Protein AF-A0A2H0JUD0-F1 (afdb_monomer_lite)

Foldseek 3Di:
DVVLLVVLLVLLVVLLVLLVVCLVLLVVDDLVQQQDADVPGPGGVLRLLLVLLCCLQVPVQQVLCVQLVHPDQPDDDDDDDPPDGSSNSSVSSSVSSCSSSVVSVPRPPDGPVSSVSSVVVSVVSVVSSVVSVVVSVVVVD

Radius of gyration: 15.78 Å; chains: 1; bounding box: 33×28×45 Å

Secondary structure (DSSP, 8-state):
-HHHHHHHHHHHHHHHHHHHHHHHHHHTS-HHHHTSPPTT-SS-HHHHHHHHHHHIIIIIHHHHHHHTT-S----------TT--HHHHHHHHHHHHHHHHHHHTT-SS--HHHHHHHHHHHHHHHHHHHHHHHHHHHHH-

pLDDT: mean 90.59, std 8.63, range [55.38, 98.19]

Sequence (141 aa):
MERGRDVILDQLAYLIDELEMQRPLLAALPDERLTLTHVGSTESIRDRYLAMLETEVTGHLPEAARLAGLDDVPGFTVTIEPDATTAWVVGELIRARELLTGHMRHVDPWPDALQDYLYGVTLQDANTLQSVAEQFYEMRS

Structure (mmCIF, N/CA/C/O backbone):
data_AF-A0A2H0JUD0-F1
#
_entry.id   AF-A0A2H0JUD0-F1
#
loop_
_atom_site.group_PDB
_atom_site.id
_atom_site.type_symbol
_atom_site.label_atom_id
_atom_site.label_alt_id
_atom_site.label_comp_id
_atom_site.label_asym_id
_atom_site.label_entity_id
_atom_site.label_seq_id
_atom_site.pdbx_PDB_ins_code
_atom_site.Cartn_x
_atom_site.Cartn_y
_atom_site.Cartn_z
_atom_site.occupancy
_atom_site.B_iso_or_equiv
_atom_site.auth_seq_id
_atom_site.auth_comp_id
_atom_site.auth_asym_id
_atom_site.auth_atom_id
_atom_site.pdbx_PDB_model_num
ATOM 1 N N . MET A 1 1 ? 17.832 -12.795 -16.966 1.00 60.19 1 MET A N 1
ATOM 2 C CA . MET A 1 1 ? 17.201 -11.716 -16.179 1.00 60.19 1 MET A CA 1
ATOM 3 C C . MET A 1 1 ? 15.720 -11.985 -15.900 1.00 60.19 1 MET A C 1
ATOM 5 O O . MET A 1 1 ? 15.233 -11.478 -14.905 1.00 60.19 1 MET A O 1
ATOM 9 N N . GLU A 1 2 ? 15.043 -12.870 -16.650 1.00 64.31 2 GLU A N 1
ATOM 10 C CA . GLU A 1 2 ? 13.636 -13.273 -16.406 1.00 64.31 2 GLU A CA 1
ATOM 11 C C . GLU A 1 2 ? 13.342 -13.717 -14.958 1.00 64.31 2 GLU A C 1
ATOM 13 O O . GLU A 1 2 ? 12.371 -13.267 -14.366 1.00 64.31 2 GLU A O 1
ATOM 18 N N . ARG A 1 3 ? 14.244 -14.478 -14.318 1.00 78.31 3 ARG A N 1
ATOM 19 C CA . ARG A 1 3 ? 14.060 -14.931 -12.924 1.00 78.31 3 ARG A CA 1
ATOM 20 C C . ARG A 1 3 ? 13.923 -13.813 -11.880 1.00 78.31 3 ARG A C 1
ATOM 22 O O . ARG A 1 3 ? 13.267 -14.037 -10.875 1.00 78.31 3 ARG A O 1
ATOM 29 N N . GLY A 1 4 ? 14.591 -12.670 -12.062 1.00 88.19 4 GLY A N 1
ATOM 30 C CA . GLY A 1 4 ? 14.557 -11.572 -11.083 1.00 88.19 4 GLY A CA 1
ATOM 31 C C . GLY A 1 4 ? 13.226 -10.826 -11.123 1.00 88.19 4 GLY A C 1
ATOM 32 O O . GLY A 1 4 ? 12.596 -10.608 -10.093 1.00 88.19 4 GLY A O 1
ATOM 33 N N . ARG A 1 5 ? 12.766 -10.536 -12.343 1.00 93.75 5 ARG A N 1
ATOM 34 C CA . ARG A 1 5 ? 11.437 -9.995 -12.632 1.00 93.75 5 ARG A CA 1
ATOM 35 C C . ARG A 1 5 ? 10.325 -10.839 -12.014 1.00 93.75 5 ARG A C 1
ATOM 37 O O . ARG A 1 5 ? 9.484 -10.289 -11.311 1.00 93.75 5 ARG A O 1
ATOM 44 N N . ASP A 1 6 ? 10.321 -12.146 -12.277 1.00 94.00 6 ASP A N 1
ATOM 45 C CA . ASP A 1 6 ? 9.228 -13.021 -11.837 1.00 94.00 6 ASP A CA 1
ATOM 46 C C . ASP A 1 6 ? 9.127 -13.055 -10.308 1.00 94.00 6 ASP A C 1
ATOM 48 O O . ASP A 1 6 ? 8.039 -12.914 -9.762 1.00 94.00 6 ASP A O 1
ATOM 52 N N . VAL A 1 7 ? 10.268 -13.116 -9.611 1.00 95.44 7 VAL A N 1
ATOM 53 C CA . VAL A 1 7 ? 10.311 -13.075 -8.140 1.00 95.44 7 VAL A CA 1
ATOM 54 C C . VAL A 1 7 ? 9.715 -11.779 -7.591 1.00 95.44 7 VAL A C 1
ATOM 56 O O . VAL A 1 7 ? 8.941 -11.826 -6.641 1.00 95.44 7 VAL A O 1
ATOM 59 N N . ILE A 1 8 ? 10.042 -10.626 -8.178 1.00 96.44 8 ILE A N 1
ATOM 60 C CA . ILE A 1 8 ? 9.494 -9.339 -7.727 1.00 96.44 8 ILE A CA 1
ATOM 61 C C . ILE A 1 8 ? 7.994 -9.253 -8.006 1.00 96.44 8 ILE A C 1
ATOM 63 O O . ILE A 1 8 ? 7.239 -8.778 -7.164 1.00 96.44 8 ILE A O 1
ATOM 67 N N . LEU A 1 9 ? 7.541 -9.722 -9.169 1.00 96.44 9 LEU A N 1
ATOM 68 C CA . LEU A 1 9 ? 6.117 -9.750 -9.501 1.00 96.44 9 LEU A CA 1
ATOM 69 C C . LEU A 1 9 ? 5.324 -10.669 -8.565 1.00 96.44 9 LEU A C 1
ATOM 71 O O . LEU A 1 9 ? 4.210 -10.316 -8.177 1.00 96.44 9 LEU A O 1
ATOM 75 N N . ASP A 1 10 ? 5.899 -11.805 -8.177 1.00 97.12 10 ASP A N 1
ATOM 76 C CA . ASP A 1 10 ? 5.316 -12.708 -7.185 1.00 97.12 10 ASP A CA 1
ATOM 77 C C . ASP A 1 10 ? 5.287 -12.061 -5.792 1.00 97.12 10 ASP A C 1
ATOM 79 O O . ASP A 1 10 ? 4.284 -12.163 -5.089 1.00 97.12 10 ASP A O 1
ATOM 83 N N . GLN A 1 11 ? 6.340 -11.334 -5.403 1.00 97.19 11 GLN A N 1
ATOM 84 C CA . GLN A 1 11 ? 6.371 -10.578 -4.145 1.00 97.19 11 GLN A CA 1
ATOM 85 C C . GLN A 1 11 ? 5.329 -9.455 -4.114 1.00 97.19 11 GLN A C 1
ATOM 87 O O . GLN A 1 11 ? 4.644 -9.289 -3.109 1.00 97.19 11 GLN A O 1
ATOM 92 N N . LEU A 1 12 ? 5.162 -8.707 -5.207 1.00 97.00 12 LEU A N 1
ATOM 93 C CA . LEU A 1 12 ? 4.124 -7.679 -5.313 1.00 97.00 12 LEU A CA 1
ATOM 94 C C . LEU A 1 12 ? 2.716 -8.285 -5.226 1.00 97.00 12 LEU A C 1
ATOM 96 O O . LEU A 1 12 ? 1.862 -7.740 -4.531 1.00 97.00 12 LEU A O 1
ATOM 100 N N . ALA A 1 13 ? 2.486 -9.430 -5.877 1.00 97.38 13 ALA A N 1
ATOM 101 C CA . ALA A 1 13 ? 1.221 -10.155 -5.771 1.00 97.38 13 ALA A CA 1
ATOM 102 C C . ALA A 1 13 ? 0.960 -10.650 -4.337 1.00 97.38 13 ALA A C 1
ATOM 104 O O . ALA A 1 13 ? -0.146 -10.497 -3.829 1.00 97.38 13 ALA A O 1
ATOM 105 N N . TYR A 1 14 ? 1.989 -11.154 -3.655 1.00 97.12 14 TYR A N 1
ATOM 106 C CA . TYR A 1 14 ? 1.891 -11.583 -2.260 1.00 97.12 14 TYR A CA 1
ATOM 107 C C . TYR A 1 14 ? 1.477 -10.444 -1.311 1.00 97.12 14 TYR A C 1
ATOM 109 O O . TYR A 1 14 ? 0.671 -10.661 -0.412 1.00 97.12 14 TYR A O 1
ATOM 117 N N . LEU A 1 15 ? 1.953 -9.211 -1.524 1.00 97.69 15 LEU A N 1
ATOM 118 C CA . LEU A 1 15 ? 1.524 -8.061 -0.711 1.00 97.69 15 LEU A CA 1
ATOM 119 C C . LEU A 1 15 ? 0.028 -7.749 -0.868 1.00 97.69 15 LEU A C 1
ATOM 121 O O . LEU A 1 15 ? -0.612 -7.311 0.089 1.00 97.69 15 LEU A O 1
ATOM 125 N N . ILE A 1 16 ? -0.533 -7.976 -2.060 1.00 98.19 16 ILE A N 1
ATOM 126 C CA . ILE A 1 16 ? -1.976 -7.843 -2.299 1.00 98.19 16 ILE A CA 1
ATOM 127 C C . ILE A 1 16 ? -2.729 -8.919 -1.511 1.00 98.19 16 ILE A C 1
ATOM 129 O O . ILE A 1 16 ? -3.699 -8.600 -0.823 1.00 98.19 16 ILE A O 1
ATOM 133 N N . ASP A 1 17 ? -2.250 -10.164 -1.549 1.00 98.12 17 ASP A N 1
ATOM 134 C CA . ASP A 1 17 ? -2.845 -11.266 -0.788 1.00 98.12 17 ASP A CA 1
ATOM 135 C C . ASP A 1 17 ? -2.822 -10.990 0.725 1.00 98.12 17 ASP A C 1
ATOM 137 O O . ASP A 1 17 ? -3.826 -11.204 1.403 1.00 98.12 17 ASP A O 1
ATOM 141 N N . GLU A 1 18 ? -1.723 -10.457 1.263 1.00 97.94 18 GLU A N 1
ATOM 142 C CA . GLU A 1 18 ? -1.619 -10.072 2.678 1.00 97.94 18 GLU A CA 1
ATOM 143 C C . GLU A 1 18 ? -2.648 -8.998 3.067 1.00 97.94 18 GLU A C 1
ATOM 145 O O . GLU A 1 18 ? -3.305 -9.106 4.107 1.00 97.94 18 GLU A O 1
ATOM 150 N N . LEU A 1 19 ? -2.854 -7.985 2.220 1.00 97.75 19 LEU A N 1
ATOM 151 C CA . LEU A 1 19 ? -3.890 -6.968 2.433 1.00 97.75 19 LEU A CA 1
ATOM 152 C C . LEU A 1 19 ? -5.302 -7.577 2.408 1.00 97.75 19 LEU A C 1
ATOM 154 O O . LEU A 1 19 ? -6.139 -7.249 3.254 1.00 97.75 19 LEU A O 1
ATOM 158 N N . GLU A 1 20 ? -5.571 -8.491 1.475 1.00 97.81 20 GLU A N 1
ATOM 159 C CA . GLU A 1 20 ? -6.842 -9.222 1.399 1.00 97.81 20 GLU A CA 1
ATOM 160 C C . GLU A 1 20 ? -7.068 -10.097 2.647 1.00 97.81 20 GLU A C 1
ATOM 162 O O . GLU A 1 20 ? -8.168 -10.109 3.207 1.00 97.81 20 GLU A O 1
ATOM 167 N N . MET A 1 21 ? -6.026 -10.762 3.161 1.00 95.62 21 MET A N 1
ATOM 168 C CA . MET A 1 21 ? -6.096 -11.564 4.392 1.00 95.62 21 MET A CA 1
ATOM 169 C C . MET A 1 21 ? -6.383 -10.733 5.648 1.00 95.62 21 MET A C 1
ATOM 171 O O . MET A 1 21 ? -6.912 -11.263 6.629 1.00 95.62 21 MET A O 1
ATOM 175 N N . GLN A 1 22 ? -6.087 -9.433 5.630 1.00 94.44 22 GLN A N 1
ATOM 176 C CA . GLN A 1 22 ? -6.373 -8.522 6.741 1.00 94.44 22 GLN A CA 1
ATOM 177 C C . GLN A 1 22 ? -7.825 -8.005 6.725 1.00 94.44 22 GLN A C 1
ATOM 179 O O . GLN A 1 22 ? -8.344 -7.612 7.773 1.00 94.44 22 GLN A O 1
ATOM 184 N N . ARG A 1 23 ? -8.550 -8.080 5.596 1.00 94.38 23 ARG A N 1
ATOM 185 C CA . ARG A 1 23 ? -9.952 -7.612 5.501 1.00 94.38 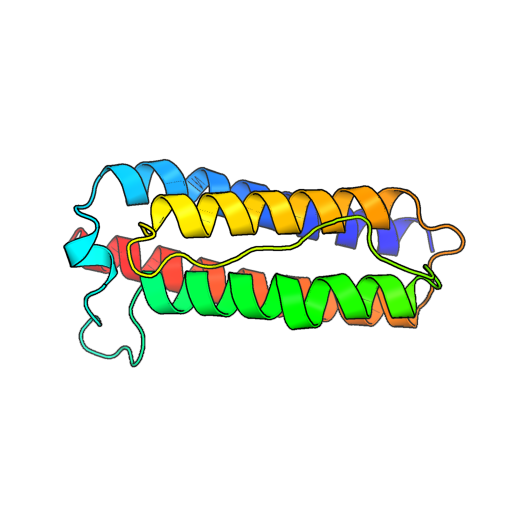23 ARG A CA 1
ATOM 186 C C . ARG A 1 23 ? -10.914 -8.248 6.512 1.00 94.38 23 ARG A C 1
ATOM 188 O O . ARG A 1 23 ? -11.705 -7.509 7.102 1.00 94.38 23 ARG A O 1
ATOM 195 N N . PRO A 1 24 ? -10.871 -9.566 6.787 1.00 93.38 24 PRO A N 1
ATOM 196 C CA . PRO A 1 24 ? -11.690 -10.156 7.844 1.00 93.38 24 PRO A CA 1
ATOM 197 C C . PRO A 1 24 ? -11.394 -9.585 9.238 1.00 93.38 24 PRO A C 1
ATOM 199 O O . PRO A 1 24 ? -12.303 -9.501 10.062 1.00 93.38 24 PRO A O 1
ATOM 202 N N . LEU A 1 25 ? -10.146 -9.183 9.511 1.00 91.31 25 LEU A N 1
ATOM 203 C CA . LEU A 1 25 ? -9.759 -8.565 10.784 1.00 91.31 25 LEU A CA 1
ATOM 204 C C . LEU A 1 25 ? -10.321 -7.145 10.896 1.00 91.31 25 LEU A C 1
ATOM 206 O O . LEU A 1 25 ? -10.861 -6.791 11.942 1.00 91.31 25 LEU A O 1
ATOM 210 N N . LEU A 1 26 ? -10.271 -6.378 9.802 1.00 93.06 26 LEU A N 1
ATOM 211 C CA . LEU A 1 26 ? -10.890 -5.052 9.706 1.00 93.06 26 LEU A CA 1
ATOM 212 C C . LEU A 1 26 ? -12.400 -5.122 9.954 1.00 93.06 26 LEU A C 1
ATOM 214 O O . LEU A 1 26 ? -12.931 -4.342 10.732 1.00 93.06 26 LEU A O 1
ATOM 218 N N . ALA A 1 27 ? -13.087 -6.095 9.351 1.00 92.31 27 ALA A N 1
ATOM 219 C CA . ALA A 1 27 ? -14.530 -6.269 9.520 1.00 92.31 27 ALA A CA 1
ATOM 220 C C . ALA A 1 27 ? -14.938 -6.708 10.941 1.00 92.31 27 ALA A C 1
ATOM 222 O O . ALA A 1 27 ? -16.090 -6.530 11.337 1.00 92.31 27 ALA A O 1
ATOM 223 N N . ALA A 1 28 ? -14.019 -7.304 11.704 1.00 91.81 28 ALA A N 1
ATOM 224 C CA . ALA A 1 28 ? -14.278 -7.780 13.061 1.00 91.81 28 ALA A CA 1
ATOM 225 C C . ALA A 1 28 ? -14.149 -6.683 14.134 1.00 91.81 28 ALA A C 1
ATOM 227 O O . ALA A 1 28 ? -14.526 -6.915 15.286 1.00 91.81 28 ALA A O 1
ATOM 228 N N . LEU A 1 29 ? -13.614 -5.510 13.785 1.00 90.44 29 LEU A N 1
ATOM 229 C CA . LEU A 1 29 ? -13.372 -4.403 14.705 1.00 90.44 29 LEU A CA 1
ATOM 230 C C . LEU A 1 29 ? -14.153 -3.154 14.260 1.00 90.44 29 LEU A C 1
ATOM 232 O O . LEU A 1 29 ? -14.214 -2.869 13.068 1.00 90.44 29 LEU A O 1
ATOM 236 N N . PRO A 1 30 ? -14.736 -2.376 15.193 1.00 91.94 30 PRO A N 1
ATOM 237 C CA . PRO A 1 30 ? -15.258 -1.051 14.869 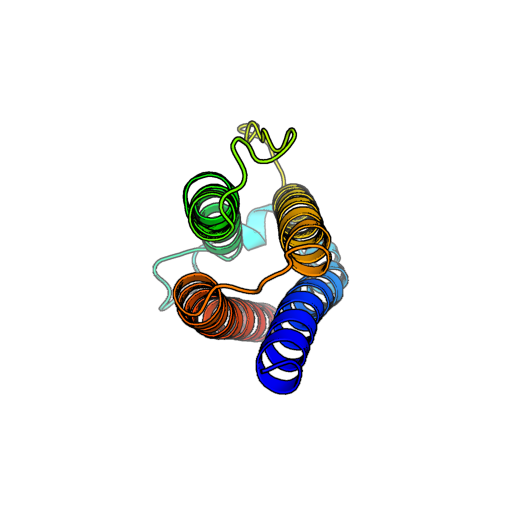1.00 91.94 30 PRO A CA 1
ATOM 238 C C . PRO A 1 30 ? -14.137 -0.152 14.341 1.00 91.94 30 PRO A C 1
ATOM 240 O O . PRO A 1 30 ? -13.028 -0.185 14.884 1.00 91.94 30 PRO A O 1
ATOM 243 N N . ASP A 1 31 ? -14.423 0.670 13.331 1.00 93.69 31 ASP A N 1
ATOM 244 C CA . ASP A 1 31 ? -13.418 1.534 12.700 1.00 93.69 31 ASP A CA 1
ATOM 245 C C . ASP A 1 31 ? -12.778 2.495 13.712 1.00 93.69 31 ASP A C 1
ATOM 247 O O . ASP A 1 31 ? -11.569 2.708 13.691 1.00 93.69 31 ASP A O 1
ATOM 251 N N . GLU A 1 32 ? -13.547 2.957 14.704 1.00 93.06 32 GLU A N 1
ATOM 252 C CA . GLU A 1 32 ? -13.053 3.819 15.780 1.00 93.06 32 GLU A CA 1
ATOM 253 C C . GLU A 1 32 ? -11.953 3.157 16.609 1.00 93.06 32 GLU A C 1
ATOM 255 O O . GLU A 1 32 ? -11.136 3.851 17.204 1.00 93.06 32 GLU A O 1
ATOM 260 N N . ARG A 1 33 ? -11.904 1.819 16.683 1.00 91.06 33 ARG A N 1
ATOM 261 C CA . ARG A 1 33 ? -10.785 1.127 17.338 1.00 91.06 33 ARG A CA 1
ATOM 262 C C . ARG A 1 33 ? -9.528 1.142 16.483 1.00 91.06 33 ARG A C 1
ATOM 264 O O . ARG A 1 33 ? -8.439 1.212 17.041 1.00 91.06 33 ARG A O 1
ATOM 271 N N . LEU A 1 34 ? -9.670 1.096 15.162 1.00 92.38 34 LEU A N 1
ATOM 272 C CA . LEU A 1 34 ? -8.558 1.093 14.209 1.00 92.38 34 LEU A CA 1
ATOM 273 C C . LEU A 1 34 ? -7.870 2.462 14.112 1.00 92.38 34 LEU A C 1
ATOM 275 O O . LEU A 1 34 ? -6.715 2.530 13.693 1.00 92.38 34 LEU A O 1
ATOM 279 N N . THR A 1 35 ? -8.553 3.527 14.546 1.00 91.31 35 THR A N 1
ATOM 280 C CA . THR A 1 35 ? -8.012 4.892 14.643 1.00 91.31 35 THR A CA 1
ATOM 281 C C . THR A 1 35 ? -7.321 5.190 15.973 1.00 91.31 35 THR A C 1
ATOM 283 O O . THR A 1 35 ? -6.758 6.268 16.142 1.00 91.31 35 THR A O 1
ATOM 286 N N . LEU A 1 36 ? -7.384 4.285 16.956 1.00 88.69 36 LEU A N 1
ATOM 287 C CA . LEU A 1 36 ? -6.704 4.478 18.236 1.00 88.69 36 LEU A CA 1
ATOM 288 C C . LEU A 1 36 ? -5.243 4.047 18.127 1.00 88.69 36 LEU A C 1
ATOM 290 O O . LEU A 1 36 ? -4.924 2.953 17.663 1.00 88.69 36 LEU A O 1
ATOM 294 N N . THR A 1 37 ? -4.343 4.892 18.621 1.00 86.44 37 THR A N 1
ATOM 295 C CA . THR A 1 37 ? -2.939 4.525 18.791 1.00 86.44 37 THR A CA 1
ATOM 296 C C . THR A 1 37 ? -2.810 3.519 19.935 1.00 86.44 37 THR A C 1
ATOM 298 O O . THR A 1 37 ? -3.269 3.772 21.052 1.00 86.44 37 THR A O 1
ATOM 301 N N . HIS A 1 38 ? -2.184 2.372 19.669 1.00 76.94 38 HIS A N 1
ATOM 302 C CA . HIS A 1 38 ? -1.914 1.374 20.702 1.00 76.94 38 HIS A CA 1
ATOM 303 C C . HIS A 1 38 ? -0.765 1.829 21.616 1.00 76.94 38 HIS A C 1
ATOM 305 O O . HIS A 1 38 ? 0.125 2.571 21.192 1.00 76.94 38 HIS A O 1
ATOM 311 N N . VAL A 1 39 ? -0.760 1.384 22.877 1.00 75.19 39 VAL A N 1
ATOM 312 C CA . VAL A 1 39 ? 0.314 1.712 23.828 1.00 75.19 39 VAL A CA 1
ATOM 313 C C . VAL A 1 39 ? 1.647 1.204 23.274 1.00 75.19 39 VAL A C 1
ATOM 315 O O . VAL A 1 39 ? 1.795 0.016 23.016 1.00 75.19 39 VAL A O 1
ATOM 318 N N . GLY A 1 40 ? 2.613 2.109 23.098 1.00 73.19 40 GLY A N 1
ATOM 319 C CA . GLY A 1 40 ? 3.928 1.791 22.528 1.00 73.19 40 GLY A CA 1
ATOM 320 C C . GLY A 1 40 ? 4.050 2.002 21.014 1.00 73.19 40 GLY A C 1
ATOM 321 O O . GLY A 1 40 ? 5.161 1.913 20.502 1.00 73.19 40 GLY A O 1
ATOM 322 N N . SER A 1 41 ? 2.962 2.344 20.315 1.00 79.25 41 SER A N 1
ATOM 323 C CA . SER A 1 41 ? 2.998 2.801 18.920 1.00 79.25 41 SER A CA 1
ATOM 324 C C . SER A 1 41 ? 2.891 4.326 18.841 1.00 79.25 41 SER A C 1
ATOM 326 O O . SER A 1 41 ? 2.307 4.967 19.715 1.00 79.25 41 SER A O 1
ATOM 328 N N . THR A 1 42 ? 3.443 4.916 17.783 1.00 85.19 42 THR A N 1
ATOM 329 C CA . THR A 1 42 ? 3.229 6.327 17.421 1.00 85.19 42 THR A CA 1
ATOM 330 C C . THR A 1 42 ? 2.078 6.513 16.435 1.00 85.19 42 THR A C 1
ATOM 332 O O . THR A 1 42 ? 1.615 7.633 16.254 1.00 85.19 42 THR A O 1
ATOM 335 N N . GLU A 1 43 ? 1.609 5.428 15.817 1.00 89.56 43 GLU A N 1
ATOM 336 C CA . GLU A 1 43 ? 0.622 5.436 14.733 1.00 89.56 43 GLU A CA 1
ATOM 337 C C . GLU A 1 43 ? -0.492 4.421 15.010 1.00 89.56 43 GLU A C 1
ATOM 339 O O . GLU A 1 43 ? -0.261 3.357 15.604 1.00 89.56 43 GLU A O 1
ATOM 344 N N . SER A 1 44 ? -1.714 4.751 14.598 1.00 93.62 44 SER A N 1
ATOM 345 C CA . SER A 1 44 ? -2.821 3.794 14.569 1.00 93.62 44 SER A CA 1
ATOM 346 C C . SER A 1 44 ? -2.720 2.860 13.354 1.00 93.62 44 SER A C 1
ATOM 348 O O . SER A 1 44 ? -1.950 3.106 12.423 1.00 93.62 44 SER A O 1
ATOM 350 N N . ILE A 1 45 ? -3.521 1.789 13.336 1.00 94.75 45 ILE A N 1
ATOM 351 C CA . ILE A 1 45 ? -3.622 0.903 12.163 1.00 94.75 45 ILE A CA 1
ATOM 352 C C . ILE A 1 45 ? -4.097 1.700 10.940 1.00 94.75 45 ILE A C 1
ATOM 354 O O . ILE A 1 45 ? -3.554 1.540 9.846 1.00 94.75 45 ILE A O 1
ATOM 358 N N . ARG A 1 46 ? -5.075 2.596 11.128 1.00 94.69 46 ARG A N 1
ATOM 359 C CA . ARG A 1 46 ? -5.572 3.462 10.054 1.00 94.69 46 ARG A CA 1
ATOM 360 C C . ARG A 1 46 ? -4.477 4.368 9.496 1.00 94.69 46 ARG A C 1
ATOM 362 O O . ARG A 1 46 ? -4.349 4.453 8.278 1.00 94.69 46 ARG A O 1
ATOM 369 N N . ASP A 1 47 ? -3.687 5.008 10.360 1.00 94.81 47 ASP A N 1
ATOM 370 C CA . ASP A 1 47 ? -2.616 5.919 9.925 1.00 94.81 47 ASP A CA 1
ATOM 371 C C . ASP A 1 47 ? -1.586 5.194 9.058 1.00 94.81 47 ASP A C 1
ATOM 373 O O . ASP A 1 47 ? -1.151 5.725 8.041 1.00 94.81 47 ASP A O 1
ATOM 377 N N . ARG A 1 48 ? -1.258 3.945 9.404 1.00 95.44 48 ARG A N 1
ATOM 378 C CA . ARG A 1 48 ? -0.320 3.127 8.629 1.00 95.44 48 ARG A CA 1
ATOM 379 C C . ARG A 1 48 ? -0.848 2.796 7.239 1.00 95.44 48 ARG A C 1
ATOM 381 O O . ARG A 1 48 ? -0.127 2.988 6.266 1.00 95.44 48 ARG A O 1
ATOM 388 N N . TYR A 1 49 ? -2.100 2.352 7.111 1.00 97.00 49 TYR A N 1
ATOM 389 C CA . TYR A 1 49 ? -2.671 2.101 5.783 1.00 97.00 49 TYR A CA 1
ATOM 390 C C . TYR A 1 49 ? -2.821 3.377 4.957 1.00 97.00 49 TYR A C 1
ATOM 392 O O . TYR A 1 49 ? -2.590 3.340 3.750 1.00 97.00 49 TYR A O 1
ATOM 400 N N . LEU A 1 50 ? -3.181 4.498 5.589 1.00 95.25 50 LEU A N 1
ATOM 401 C CA . LEU A 1 50 ? -3.228 5.798 4.922 1.00 95.25 50 LEU A CA 1
ATOM 402 C C . LEU A 1 50 ? -1.845 6.193 4.404 1.00 95.25 50 LEU A C 1
ATOM 404 O O . LEU A 1 50 ? -1.716 6.506 3.227 1.00 95.25 50 LEU A O 1
ATOM 408 N N . ALA A 1 51 ? -0.807 6.090 5.236 1.00 94.88 51 ALA A N 1
ATOM 409 C CA . ALA A 1 51 ? 0.565 6.386 4.839 1.00 94.88 51 ALA A CA 1
ATOM 410 C C . ALA A 1 51 ? 1.048 5.467 3.705 1.00 94.88 51 ALA A C 1
ATOM 412 O O . ALA A 1 51 ? 1.696 5.933 2.767 1.00 94.88 51 ALA A O 1
ATOM 413 N N . MET A 1 52 ? 0.698 4.176 3.743 1.00 96.56 52 MET A N 1
ATOM 414 C CA . MET A 1 52 ? 0.990 3.242 2.652 1.00 96.56 52 MET A CA 1
ATOM 415 C C . MET A 1 52 ? 0.272 3.638 1.359 1.00 96.56 52 MET A C 1
ATOM 417 O O . MET A 1 52 ? 0.898 3.642 0.303 1.00 96.56 52 MET A O 1
ATOM 421 N N . LEU A 1 53 ? -1.015 3.991 1.424 1.00 95.75 53 LEU A N 1
ATOM 422 C CA . LEU A 1 53 ? -1.791 4.440 0.265 1.00 95.75 53 LEU A CA 1
ATOM 423 C C . LEU A 1 53 ? -1.227 5.739 -0.321 1.00 95.75 53 LEU A C 1
ATOM 425 O O . LEU A 1 53 ? -1.020 5.824 -1.528 1.00 95.75 53 LEU A O 1
ATOM 429 N N . GLU A 1 54 ? -0.934 6.731 0.517 1.00 93.50 54 GLU A N 1
ATOM 430 C CA . GLU A 1 54 ? -0.321 7.992 0.092 1.00 93.50 54 GLU A CA 1
ATOM 431 C C . GLU A 1 54 ? 1.041 7.758 -0.565 1.00 93.50 54 GLU A C 1
ATOM 433 O O . GLU A 1 54 ? 1.313 8.309 -1.636 1.00 93.50 54 GLU A O 1
ATOM 438 N N . THR A 1 55 ? 1.873 6.900 0.030 1.00 94.44 55 THR A N 1
ATOM 439 C CA . THR A 1 55 ? 3.175 6.514 -0.532 1.00 94.44 55 THR A CA 1
ATOM 440 C C . THR A 1 55 ? 3.009 5.790 -1.866 1.00 94.44 55 THR A C 1
ATOM 442 O O . THR A 1 55 ? 3.757 6.061 -2.804 1.00 94.44 55 THR A O 1
ATOM 445 N N . GLU A 1 56 ? 2.005 4.923 -1.996 1.00 93.50 56 GLU A N 1
ATOM 446 C CA . GLU A 1 56 ? 1.732 4.211 -3.242 1.00 93.50 56 GLU A CA 1
ATOM 447 C C . GLU A 1 56 ? 1.350 5.178 -4.367 1.00 93.50 56 GLU A C 1
ATOM 449 O O . GLU A 1 56 ? 1.925 5.123 -5.452 1.00 93.50 56 GLU A O 1
ATOM 454 N N . VAL A 1 57 ? 0.422 6.102 -4.093 1.00 91.19 57 VAL A N 1
ATOM 455 C CA . VAL A 1 57 ? -0.104 7.057 -5.083 1.00 91.19 57 VAL A CA 1
ATOM 456 C C . VAL A 1 57 ? 0.925 8.114 -5.470 1.00 91.19 57 VAL A C 1
ATOM 458 O O . VAL A 1 57 ? 1.030 8.471 -6.641 1.00 91.19 57 VAL A O 1
ATOM 461 N N . THR A 1 58 ? 1.657 8.655 -4.497 1.00 91.38 58 THR A N 1
ATOM 462 C CA . THR A 1 58 ? 2.542 9.812 -4.718 1.00 91.38 58 THR A CA 1
ATOM 463 C C . THR A 1 58 ? 4.003 9.430 -4.945 1.00 91.38 58 THR A C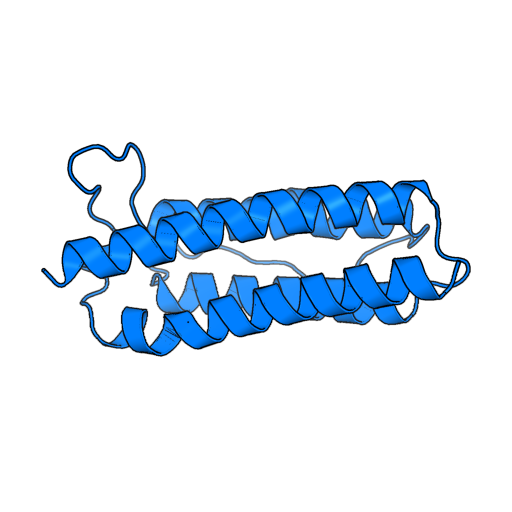 1
ATOM 465 O O . THR A 1 58 ? 4.768 10.244 -5.460 1.00 91.38 58 THR A O 1
ATOM 468 N N . GLY A 1 59 ? 4.385 8.201 -4.589 1.00 92.38 59 GLY A N 1
ATOM 469 C CA . GLY A 1 59 ? 5.749 7.688 -4.667 1.00 92.38 59 GLY A CA 1
ATOM 470 C C . GLY A 1 59 ? 5.867 6.461 -5.566 1.00 92.38 59 GLY A C 1
ATOM 471 O O . GLY A 1 59 ? 6.409 6.567 -6.665 1.00 92.38 59 GLY A O 1
ATOM 472 N N . HIS A 1 60 ? 5.371 5.306 -5.111 1.00 93.94 60 HIS A N 1
ATOM 473 C CA . HIS A 1 60 ? 5.648 4.014 -5.753 1.00 93.94 60 HIS A CA 1
ATOM 474 C C . HIS A 1 60 ? 5.141 3.916 -7.190 1.00 93.94 60 HIS A C 1
ATOM 476 O O . HIS A 1 60 ? 5.922 3.584 -8.084 1.00 93.94 60 HIS A O 1
ATOM 482 N N . LEU A 1 61 ? 3.865 4.229 -7.433 1.00 92.00 61 LEU A N 1
ATOM 483 C CA . LEU A 1 61 ? 3.277 4.167 -8.771 1.00 92.00 61 LEU A CA 1
ATOM 484 C C . LEU A 1 61 ? 3.978 5.126 -9.754 1.00 92.00 61 LEU A C 1
ATOM 486 O O . LEU A 1 61 ? 4.446 4.647 -10.792 1.00 92.00 61 LEU A O 1
ATOM 490 N N . PRO A 1 62 ? 4.113 6.441 -9.463 1.00 91.81 62 PRO A N 1
ATOM 491 C CA . PRO A 1 62 ? 4.789 7.367 -10.371 1.00 91.81 62 PRO A CA 1
ATOM 492 C C . PRO A 1 62 ? 6.248 6.996 -10.641 1.00 91.81 62 PRO A C 1
ATOM 494 O O . PRO A 1 62 ? 6.699 7.047 -11.786 1.00 91.81 62 PRO A O 1
ATOM 497 N N . GLU A 1 63 ? 6.996 6.608 -9.608 1.00 94.25 63 GLU A N 1
ATOM 498 C CA . GLU A 1 63 ? 8.421 6.318 -9.752 1.00 94.25 63 GLU A CA 1
ATOM 499 C C . GLU A 1 63 ? 8.662 5.009 -10.508 1.00 94.25 63 GLU A C 1
ATOM 501 O O . GLU A 1 63 ? 9.514 4.971 -11.398 1.00 94.25 63 GLU A O 1
ATOM 506 N N . ALA A 1 64 ? 7.877 3.960 -10.241 1.00 93.88 64 ALA A N 1
ATOM 507 C CA . ALA A 1 64 ? 7.952 2.716 -11.004 1.00 93.88 64 ALA A CA 1
ATOM 508 C C . ALA A 1 64 ? 7.670 2.956 -12.494 1.00 93.88 64 ALA A C 1
ATOM 510 O O . ALA A 1 64 ? 8.369 2.429 -13.357 1.00 93.88 64 ALA A O 1
ATOM 511 N N . ALA A 1 65 ? 6.696 3.805 -12.813 1.00 91.56 65 ALA A N 1
ATOM 512 C CA . ALA A 1 65 ? 6.378 4.161 -14.191 1.00 91.56 65 ALA A CA 1
ATOM 513 C C . ALA A 1 65 ? 7.487 4.955 -14.872 1.00 91.56 65 ALA A C 1
ATOM 515 O O . ALA A 1 65 ? 7.899 4.619 -15.984 1.00 91.56 65 ALA A O 1
ATOM 516 N N . ARG A 1 66 ? 8.027 5.954 -14.166 1.00 92.38 66 ARG A N 1
ATOM 517 C CA . ARG A 1 66 ? 9.166 6.746 -14.626 1.00 92.38 66 ARG A CA 1
ATOM 518 C C . ARG A 1 66 ? 10.373 5.853 -14.918 1.00 92.38 66 ARG A C 1
ATOM 520 O O . ARG A 1 66 ? 11.026 6.022 -15.946 1.00 92.38 66 ARG A O 1
ATOM 527 N N . LEU A 1 67 ? 10.668 4.898 -14.035 1.00 94.25 67 LEU A N 1
ATOM 528 C CA . LEU A 1 67 ? 11.762 3.936 -14.202 1.00 94.25 67 LEU A CA 1
ATOM 529 C C . LEU A 1 67 ? 11.498 2.932 -15.327 1.00 94.25 67 LEU A C 1
ATOM 531 O O . LEU A 1 67 ? 12.439 2.539 -16.012 1.00 94.25 67 LEU A O 1
ATOM 535 N N . ALA A 1 68 ? 10.239 2.555 -15.551 1.00 91.88 68 ALA A N 1
ATOM 536 C CA . ALA A 1 68 ? 9.810 1.711 -16.663 1.00 91.88 68 ALA A CA 1
ATOM 537 C C . ALA A 1 68 ? 9.791 2.440 -18.023 1.00 91.88 68 ALA A C 1
ATOM 539 O O . ALA A 1 68 ? 9.554 1.801 -19.046 1.00 91.88 68 ALA A O 1
ATOM 540 N N . GLY A 1 69 ? 10.038 3.756 -18.055 1.00 90.50 69 GLY A N 1
ATOM 541 C CA . GLY A 1 69 ? 9.968 4.562 -19.277 1.00 90.50 69 GLY A CA 1
ATOM 542 C C . GLY A 1 69 ? 8.540 4.755 -19.792 1.00 90.50 69 GLY A C 1
ATOM 543 O O . GLY A 1 69 ? 8.341 4.918 -20.994 1.00 90.50 69 GLY A O 1
ATOM 544 N N . LEU A 1 70 ? 7.549 4.695 -18.900 1.00 85.56 70 LEU A N 1
ATOM 545 C CA . LEU A 1 70 ? 6.152 4.969 -19.217 1.00 85.56 70 LEU A CA 1
ATOM 546 C C . LEU A 1 70 ? 5.904 6.475 -19.071 1.00 85.56 70 LEU A C 1
ATOM 548 O O . LEU A 1 70 ? 6.179 7.045 -18.017 1.00 85.56 70 LEU A O 1
ATOM 552 N N . ASP A 1 71 ? 5.391 7.108 -20.129 1.00 71.00 71 ASP A N 1
ATOM 553 C CA . ASP A 1 71 ? 5.139 8.559 -20.162 1.00 71.00 71 ASP A CA 1
ATOM 554 C C . ASP A 1 71 ? 4.069 9.006 -19.148 1.00 71.00 71 ASP A C 1
ATOM 556 O O . ASP A 1 71 ? 4.052 10.169 -18.751 1.00 71.00 71 ASP A O 1
ATOM 560 N N . ASP A 1 72 ? 3.191 8.092 -18.720 1.00 66.00 72 ASP A N 1
ATOM 561 C CA . ASP A 1 72 ? 2.209 8.313 -17.658 1.00 66.00 72 ASP A CA 1
ATOM 562 C C . ASP A 1 72 ? 1.708 6.966 -17.105 1.00 66.00 72 ASP A C 1
ATOM 564 O O . ASP A 1 72 ? 1.562 5.999 -17.862 1.00 66.00 72 ASP A O 1
ATOM 568 N N . VAL A 1 73 ? 1.392 6.891 -15.805 1.00 63.09 73 VAL A N 1
ATOM 569 C CA . VAL A 1 73 ? 0.571 5.782 -15.278 1.00 63.09 73 VAL A CA 1
ATOM 570 C C . VAL A 1 73 ? -0.886 6.128 -15.535 1.00 63.09 73 VAL A C 1
ATOM 572 O O . VAL A 1 73 ? -1.360 7.147 -15.030 1.00 63.09 73 VAL A O 1
ATOM 575 N N . PRO A 1 74 ? -1.651 5.295 -16.252 1.00 55.38 74 PRO A N 1
ATOM 576 C CA . PRO A 1 74 ? -3.079 5.513 -16.392 1.00 55.38 74 PRO A CA 1
ATOM 577 C C . PRO A 1 74 ? -3.792 5.578 -15.028 1.00 55.38 74 PRO A C 1
ATOM 579 O O . PRO A 1 74 ? -3.949 4.577 -14.338 1.00 55.38 74 PRO A O 1
ATOM 582 N N . GLY A 1 75 ? -4.310 6.760 -14.686 1.00 57.91 75 GLY A N 1
ATOM 583 C CA . GLY A 1 75 ? -5.620 6.911 -14.043 1.00 57.91 75 GLY A CA 1
ATOM 584 C C . GLY A 1 75 ? -5.767 6.544 -12.564 1.00 57.91 75 GLY A C 1
ATOM 585 O O . GLY A 1 75 ? -6.907 6.436 -12.105 1.00 57.91 75 GLY A O 1
ATOM 586 N N . PHE A 1 76 ? -4.689 6.387 -11.793 1.00 70.19 76 PHE A N 1
ATOM 587 C CA . PHE A 1 76 ? -4.831 6.240 -10.342 1.00 70.19 76 PHE A CA 1
ATOM 588 C C . PHE A 1 76 ? -4.818 7.591 -9.639 1.00 70.19 76 PHE A C 1
ATOM 590 O O . PHE A 1 76 ? -3.800 8.067 -9.148 1.00 70.19 76 PHE A O 1
ATOM 597 N N . THR A 1 77 ? -5.984 8.224 -9.589 1.00 77.25 77 THR A N 1
ATOM 598 C CA . THR A 1 77 ? -6.233 9.314 -8.649 1.00 77.25 77 THR A CA 1
ATOM 599 C C . THR A 1 77 ? -7.089 8.773 -7.518 1.00 77.25 77 THR A C 1
ATOM 601 O O . THR A 1 77 ? -8.129 8.158 -7.759 1.00 77.25 77 THR A O 1
ATOM 604 N N . VAL A 1 78 ? -6.650 9.010 -6.286 1.00 83.56 78 VAL A N 1
ATOM 605 C CA . VAL A 1 78 ? -7.444 8.772 -5.083 1.00 83.56 78 VAL A CA 1
ATOM 606 C C . VAL A 1 78 ? -7.578 10.095 -4.360 1.00 83.56 78 VAL A C 1
ATOM 608 O O . VAL A 1 78 ? -6.592 10.784 -4.112 1.00 83.56 78 VAL A O 1
ATOM 611 N N . THR A 1 79 ? -8.813 10.472 -4.053 1.00 84.69 79 THR A N 1
ATOM 612 C CA . THR A 1 79 ? -9.102 11.550 -3.108 1.00 84.69 79 THR A CA 1
ATOM 613 C C . THR A 1 79 ? -9.543 10.885 -1.821 1.00 84.69 79 THR A C 1
ATOM 615 O O . THR A 1 79 ? -10.566 10.208 -1.806 1.00 84.69 79 THR A O 1
ATOM 618 N N . ILE A 1 80 ? -8.741 11.027 -0.768 1.00 83.94 80 ILE A N 1
ATOM 619 C CA . ILE A 1 80 ? -9.066 10.464 0.541 1.00 83.94 80 ILE A CA 1
ATOM 620 C C . ILE A 1 80 ? -10.156 11.341 1.151 1.00 83.94 80 ILE A C 1
ATOM 622 O O . ILE A 1 80 ? -9.915 12.496 1.511 1.00 83.94 80 ILE A O 1
ATOM 626 N N . GLU A 1 81 ? -11.371 10.805 1.216 1.00 85.38 81 GLU A N 1
ATOM 627 C CA . GLU A 1 81 ? -12.491 11.483 1.859 1.00 85.38 81 GLU A CA 1
ATOM 628 C C . GLU A 1 81 ? -12.236 11.577 3.377 1.00 85.38 81 GLU A C 1
ATOM 630 O O . GLU A 1 81 ? -11.713 10.627 3.971 1.00 85.38 81 GLU A O 1
ATOM 635 N N . PRO A 1 82 ? -12.571 12.699 4.045 1.00 78.62 82 PRO A N 1
ATOM 636 C CA . PRO A 1 82 ? -12.312 12.859 5.479 1.00 78.62 82 PRO A CA 1
ATOM 637 C C . PRO A 1 82 ? -12.954 11.777 6.361 1.00 78.62 82 PRO A C 1
ATOM 639 O O . PRO A 1 82 ? -12.426 11.461 7.427 1.00 78.62 82 PRO A O 1
ATOM 642 N N . ASP A 1 83 ? -14.080 11.218 5.921 1.00 86.06 83 ASP A N 1
ATOM 643 C CA . ASP A 1 83 ? -14.866 10.170 6.575 1.00 86.06 83 ASP A CA 1
ATOM 644 C C . ASP A 1 83 ? -14.603 8.765 6.008 1.00 86.06 83 ASP A C 1
ATOM 646 O O . ASP A 1 83 ? -15.307 7.811 6.346 1.00 86.06 83 ASP A O 1
ATOM 650 N N . ALA A 1 84 ? -13.555 8.604 5.195 1.00 90.12 84 ALA A N 1
ATOM 651 C CA . ALA A 1 84 ? -13.143 7.303 4.698 1.00 90.12 84 ALA A CA 1
ATOM 652 C C . ALA A 1 84 ? -12.776 6.348 5.848 1.00 90.12 84 ALA A C 1
ATOM 654 O O . ALA A 1 84 ? -11.865 6.609 6.650 1.00 90.12 84 ALA A O 1
ATOM 655 N N . THR A 1 85 ? -13.472 5.210 5.872 1.00 94.94 85 THR A N 1
ATOM 656 C CA . THR A 1 85 ? -13.205 4.091 6.787 1.00 94.94 85 THR A CA 1
ATOM 657 C C . THR A 1 85 ? -11.872 3.416 6.468 1.00 94.94 85 THR A C 1
ATOM 659 O O . THR A 1 85 ? -11.413 3.419 5.324 1.00 94.94 85 THR A O 1
ATOM 662 N N . THR A 1 86 ? -11.270 2.749 7.451 1.00 96.00 86 THR A N 1
ATOM 663 C CA . THR A 1 86 ? -10.026 1.982 7.264 1.00 96.00 86 THR A CA 1
ATOM 664 C C . THR A 1 86 ? -10.183 0.891 6.202 1.00 96.00 86 THR A C 1
ATOM 666 O O . THR A 1 86 ? -9.286 0.671 5.393 1.00 96.00 86 THR A O 1
ATOM 669 N N . ALA A 1 87 ? -11.350 0.240 6.146 1.00 95.75 87 ALA A N 1
ATOM 670 C CA . ALA A 1 87 ? -11.647 -0.765 5.126 1.00 95.75 87 ALA A CA 1
ATOM 671 C C . ALA A 1 87 ? -11.649 -0.179 3.704 1.00 95.75 87 ALA A C 1
ATOM 673 O O . ALA A 1 87 ? -11.159 -0.824 2.777 1.00 95.75 87 ALA A O 1
ATOM 674 N N . TRP A 1 88 ? -12.157 1.046 3.534 1.00 95.62 88 TRP A N 1
ATOM 675 C CA . TRP A 1 88 ? -12.088 1.752 2.255 1.00 95.62 88 TRP A CA 1
ATOM 676 C C . TRP A 1 88 ? -10.639 2.065 1.867 1.00 95.62 88 TRP A C 1
ATOM 678 O O . TRP A 1 88 ? -10.243 1.774 0.742 1.00 95.62 88 TRP A O 1
ATOM 688 N N . VAL A 1 89 ? -9.826 2.561 2.809 1.00 96.44 89 VAL A N 1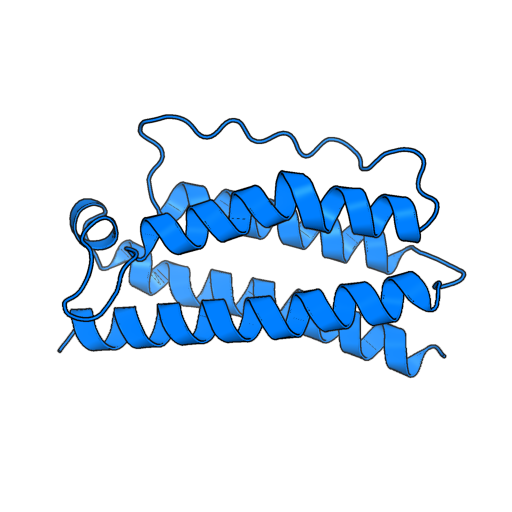
ATOM 689 C CA . VAL A 1 89 ? -8.401 2.866 2.571 1.00 96.44 89 VAL A CA 1
ATOM 690 C C . VAL A 1 89 ? -7.650 1.623 2.093 1.00 96.44 89 VAL A C 1
ATOM 692 O O . VAL A 1 89 ? -6.918 1.679 1.107 1.00 96.44 89 VAL A O 1
ATOM 695 N N . VAL A 1 90 ? -7.873 0.479 2.745 1.00 97.25 90 VAL A N 1
ATOM 696 C CA . VAL A 1 90 ? -7.278 -0.804 2.339 1.00 97.25 90 VAL A CA 1
ATOM 697 C C . VAL A 1 90 ? -7.779 -1.249 0.963 1.00 97.25 90 VAL A C 1
ATOM 699 O O . VAL A 1 90 ? -7.003 -1.781 0.173 1.00 97.25 90 VAL A O 1
ATOM 702 N N . GLY A 1 91 ? -9.051 -1.001 0.638 1.00 96.69 91 GLY A N 1
ATOM 703 C CA . GLY A 1 91 ? -9.601 -1.230 -0.700 1.00 96.69 91 GLY A CA 1
ATOM 704 C C . GLY A 1 91 ? -8.886 -0.424 -1.787 1.00 96.69 91 GLY A C 1
ATOM 705 O O . GLY A 1 91 ? -8.483 -0.992 -2.803 1.00 96.69 91 GLY A O 1
ATOM 706 N N . GLU A 1 92 ? -8.665 0.869 -1.556 1.00 95.81 92 GLU A N 1
ATOM 707 C CA . GLU A 1 92 ? -7.925 1.724 -2.488 1.00 95.81 92 GLU A CA 1
ATOM 708 C C . GLU A 1 92 ? -6.448 1.330 -2.588 1.00 95.81 92 GLU A C 1
ATOM 710 O O . GLU A 1 92 ? -5.899 1.312 -3.688 1.00 95.81 92 GLU A O 1
ATOM 715 N N . LEU A 1 93 ? -5.811 0.941 -1.480 1.00 96.31 93 LEU A N 1
ATOM 716 C CA . LEU A 1 93 ? -4.430 0.456 -1.495 1.00 96.31 93 LEU A CA 1
ATOM 717 C C . LEU A 1 93 ? -4.291 -0.823 -2.330 1.00 96.31 93 LEU A C 1
ATOM 719 O O . LEU A 1 93 ? -3.377 -0.918 -3.145 1.00 96.31 93 LEU A O 1
ATOM 723 N N . ILE A 1 94 ? -5.219 -1.774 -2.194 1.00 96.94 94 ILE A N 1
ATOM 724 C CA . ILE A 1 94 ? -5.256 -2.980 -3.037 1.00 96.94 94 ILE A CA 1
ATOM 725 C C . ILE A 1 94 ? -5.383 -2.594 -4.514 1.00 96.94 94 ILE A C 1
ATOM 727 O O . ILE A 1 94 ? -4.569 -3.028 -5.327 1.00 96.94 94 ILE A O 1
ATOM 731 N N . ARG A 1 95 ? -6.325 -1.705 -4.858 1.00 95.38 95 ARG A N 1
ATOM 732 C CA . ARG A 1 95 ? -6.520 -1.230 -6.238 1.00 95.38 95 ARG A CA 1
ATOM 733 C C . ARG 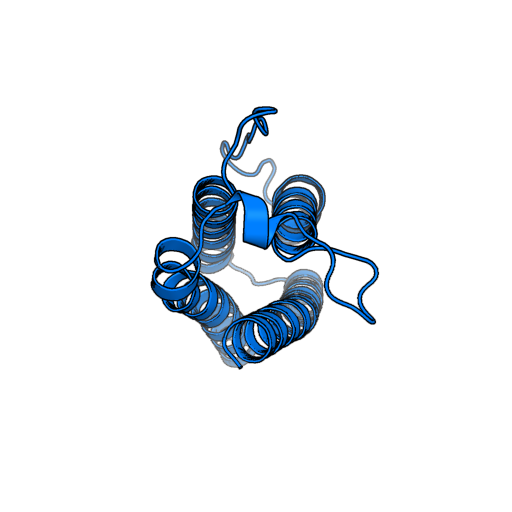A 1 95 ? -5.252 -0.581 -6.809 1.00 95.38 95 ARG A C 1
ATOM 735 O O . ARG A 1 95 ? -4.916 -0.798 -7.973 1.00 95.38 95 ARG A O 1
ATOM 742 N N . ALA A 1 96 ? -4.537 0.199 -5.997 1.00 93.75 96 ALA A N 1
ATOM 743 C CA . ALA A 1 96 ? -3.268 0.822 -6.373 1.00 93.75 96 ALA A CA 1
ATOM 744 C C . ALA A 1 96 ? -2.190 -0.232 -6.686 1.00 93.75 96 ALA A C 1
ATOM 746 O O . ALA A 1 96 ? -1.514 -0.159 -7.712 1.00 93.75 96 ALA A O 1
ATOM 747 N N . ARG A 1 97 ? -2.074 -1.257 -5.833 1.00 94.62 97 ARG A N 1
ATOM 748 C CA . ARG A 1 97 ? -1.089 -2.341 -5.969 1.00 94.62 97 ARG A CA 1
ATOM 749 C C . ARG A 1 97 ? -1.382 -3.272 -7.135 1.00 94.62 97 ARG A C 1
ATOM 751 O O . ARG A 1 97 ? -0.454 -3.714 -7.815 1.00 94.62 97 ARG A O 1
ATOM 758 N N . GLU A 1 98 ? -2.653 -3.558 -7.392 1.00 95.56 98 GLU A N 1
ATOM 759 C CA . GLU A 1 98 ? -3.087 -4.298 -8.577 1.00 95.56 98 GLU A CA 1
ATOM 760 C C . GLU A 1 98 ? -2.688 -3.557 -9.853 1.00 95.56 98 GLU A C 1
ATOM 762 O O . GLU A 1 98 ? -2.174 -4.174 -10.789 1.00 95.56 98 GLU A O 1
ATOM 767 N N . LEU A 1 99 ? -2.854 -2.231 -9.869 1.00 92.88 99 LEU A N 1
ATOM 768 C CA . LEU A 1 99 ? -2.444 -1.396 -10.989 1.00 92.88 99 LEU A CA 1
ATOM 769 C C . LEU A 1 99 ? -0.920 -1.411 -11.177 1.00 92.88 99 LEU A C 1
ATOM 771 O O . LEU A 1 99 ? -0.456 -1.645 -12.295 1.00 92.88 99 LEU A O 1
ATOM 775 N N . LEU A 1 100 ? -0.147 -1.231 -10.097 1.00 92.25 100 LEU A N 1
ATOM 776 C CA . LEU A 1 100 ? 1.317 -1.320 -10.132 1.00 92.25 100 LEU A CA 1
ATOM 777 C C . LEU A 1 100 ? 1.748 -2.671 -10.712 1.00 92.25 100 LEU A C 1
ATOM 779 O O . LEU A 1 100 ? 2.437 -2.735 -11.729 1.00 92.25 100 LEU A O 1
ATOM 783 N N . THR A 1 101 ? 1.293 -3.760 -10.097 1.00 94.50 101 THR A N 1
ATOM 784 C CA . THR A 1 101 ? 1.665 -5.127 -10.479 1.00 94.50 101 THR A CA 1
ATOM 785 C C . THR A 1 101 ? 1.254 -5.429 -11.919 1.00 94.50 101 THR A C 1
ATOM 787 O O . THR A 1 101 ? 2.042 -5.982 -12.686 1.00 94.50 101 THR A O 1
ATOM 790 N N . GLY A 1 102 ? 0.037 -5.042 -12.311 1.00 92.44 102 GLY A N 1
ATOM 791 C CA . GLY A 1 102 ? -0.490 -5.219 -13.660 1.00 92.44 102 GLY A CA 1
ATOM 792 C C . GLY A 1 102 ? 0.341 -4.495 -14.716 1.00 92.44 102 GLY A C 1
ATOM 793 O O . GLY A 1 102 ? 0.703 -5.102 -15.721 1.00 92.44 102 GLY A O 1
ATOM 794 N N . HIS A 1 103 ? 0.716 -3.235 -14.481 1.00 89.94 103 HIS A N 1
ATOM 795 C CA . HIS A 1 103 ? 1.574 -2.502 -15.413 1.00 89.94 103 HIS A CA 1
ATOM 796 C C . HIS A 1 103 ? 2.970 -3.099 -15.504 1.00 89.94 103 HIS A C 1
ATOM 798 O O . HIS A 1 103 ? 3.463 -3.329 -16.610 1.00 89.94 103 HIS A O 1
ATOM 804 N N . MET A 1 104 ? 3.588 -3.398 -14.359 1.00 92.81 104 MET A N 1
ATOM 805 C CA . MET A 1 104 ? 4.945 -3.932 -14.334 1.00 92.81 104 MET A CA 1
ATOM 806 C C . MET A 1 104 ? 5.027 -5.267 -15.082 1.00 92.81 104 MET A C 1
ATOM 808 O O . MET A 1 104 ? 5.966 -5.473 -15.843 1.00 92.81 104 MET A O 1
ATOM 812 N N . ARG A 1 105 ? 3.995 -6.125 -15.015 1.00 93.06 105 ARG A N 1
ATOM 813 C CA . ARG A 1 105 ? 3.920 -7.379 -15.797 1.00 93.06 105 ARG A CA 1
ATOM 814 C C . ARG A 1 105 ? 4.093 -7.202 -17.305 1.00 93.06 105 ARG A C 1
ATOM 816 O O . ARG A 1 105 ? 4.429 -8.188 -17.954 1.00 93.06 105 ARG A O 1
ATOM 823 N N . HIS A 1 106 ? 3.878 -6.016 -17.867 1.00 90.94 106 HIS A N 1
ATOM 824 C CA . HIS A 1 106 ? 3.988 -5.762 -19.306 1.00 90.94 106 HIS A CA 1
ATOM 825 C C . HIS A 1 106 ? 5.251 -4.993 -19.711 1.00 90.94 106 HIS A C 1
ATOM 827 O O . HIS A 1 106 ? 5.466 -4.786 -20.903 1.00 90.94 106 HIS A O 1
ATOM 833 N N . VAL A 1 107 ? 6.099 -4.605 -18.756 1.00 91.50 107 VAL A N 1
ATOM 834 C CA . VAL A 1 107 ? 7.348 -3.893 -19.043 1.00 91.50 107 VAL A CA 1
ATOM 835 C C . VAL A 1 107 ? 8.358 -4.847 -19.688 1.00 91.50 107 VAL A C 1
ATOM 837 O O . VAL A 1 107 ? 8.669 -5.914 -19.148 1.00 91.50 107 VAL A O 1
ATOM 840 N N . ASP A 1 108 ? 8.858 -4.466 -20.862 1.00 90.44 108 ASP A N 1
ATOM 841 C CA . ASP A 1 108 ? 9.901 -5.177 -21.601 1.00 90.44 108 ASP A CA 1
ATOM 842 C C . ASP A 1 108 ? 10.649 -4.200 -22.537 1.00 90.44 108 ASP A C 1
ATOM 844 O O . ASP A 1 108 ? 9.997 -3.544 -23.356 1.00 90.44 108 ASP A O 1
ATOM 848 N N . PRO A 1 109 ? 11.988 -4.062 -22.445 1.00 91.38 109 PRO A N 1
ATOM 849 C CA . PRO A 1 109 ? 12.894 -4.724 -21.499 1.00 91.38 109 PRO A CA 1
ATOM 850 C C . PRO A 1 109 ? 12.698 -4.248 -20.054 1.00 91.38 109 PRO A C 1
ATOM 852 O O . PRO A 1 109 ? 12.327 -3.103 -19.823 1.00 91.38 109 PRO A O 1
ATOM 855 N N . TRP A 1 110 ? 12.984 -5.119 -19.079 1.00 91.44 110 TRP A N 1
ATOM 856 C CA . TRP A 1 110 ? 12.908 -4.780 -17.651 1.00 91.44 110 TRP A CA 1
ATOM 857 C C . TRP A 1 110 ? 14.162 -4.019 -17.192 1.00 91.44 110 TRP A C 1
ATOM 859 O O . TRP A 1 110 ? 15.246 -4.607 -17.209 1.00 91.44 110 TRP A O 1
ATOM 869 N N . PRO A 1 111 ? 14.063 -2.742 -16.778 1.00 94.31 111 PRO A N 1
ATOM 870 C CA . PRO A 1 111 ? 15.235 -1.968 -16.373 1.00 94.31 111 PRO A CA 1
ATOM 871 C C . PRO A 1 111 ? 15.788 -2.413 -15.010 1.00 94.31 111 PRO A C 1
ATOM 873 O O . PRO A 1 111 ? 15.022 -2.611 -14.069 1.00 94.31 111 PRO A O 1
ATOM 876 N N . ASP A 1 112 ? 17.114 -2.483 -14.858 1.00 94.56 112 ASP A N 1
ATOM 877 C CA . ASP A 1 112 ? 17.753 -2.846 -13.576 1.00 94.56 112 ASP A CA 1
ATOM 878 C C . ASP A 1 112 ? 17.354 -1.885 -12.443 1.00 94.56 112 ASP A C 1
ATOM 880 O O . ASP A 1 112 ? 17.020 -2.313 -11.343 1.00 94.56 112 ASP A O 1
ATOM 884 N N . ALA A 1 113 ? 17.289 -0.581 -12.731 1.00 95.19 113 ALA A N 1
ATOM 885 C CA . ALA A 1 113 ? 16.867 0.422 -11.753 1.00 95.19 113 ALA A CA 1
ATOM 886 C C . ALA A 1 113 ? 15.415 0.219 -11.283 1.00 95.19 113 ALA A C 1
ATOM 888 O O . ALA A 1 113 ? 15.110 0.459 -10.118 1.00 95.19 113 ALA A O 1
ATOM 889 N N . LEU A 1 114 ? 14.528 -0.254 -12.169 1.00 95.56 114 LEU A N 1
ATOM 890 C CA . LEU A 1 114 ? 13.160 -0.627 -11.803 1.00 95.56 114 LEU A CA 1
ATOM 891 C C . LEU A 1 114 ? 13.157 -1.864 -10.899 1.00 95.56 114 LEU A C 1
ATOM 893 O O . LEU A 1 114 ? 12.404 -1.919 -9.931 1.00 95.56 114 LEU A O 1
ATOM 897 N N . GLN A 1 115 ? 14.000 -2.850 -11.211 1.00 95.56 115 GLN A N 1
ATOM 898 C CA . GLN A 1 115 ? 14.145 -4.062 -10.410 1.00 95.56 115 GLN A CA 1
ATOM 899 C C . GLN A 1 115 ? 14.580 -3.735 -8.973 1.00 95.56 115 GLN A C 1
ATOM 901 O O . GLN A 1 115 ? 13.911 -4.143 -8.027 1.00 95.56 115 GLN A O 1
ATOM 906 N N . ASP A 1 116 ? 15.658 -2.967 -8.808 1.00 96.19 116 ASP A N 1
ATOM 907 C CA . ASP A 1 116 ? 16.178 -2.592 -7.487 1.00 96.19 116 ASP A CA 1
ATOM 908 C C . ASP A 1 116 ? 15.164 -1.758 -6.694 1.00 96.19 116 ASP A C 1
ATOM 910 O O . ASP A 1 116 ? 14.976 -1.970 -5.493 1.00 96.19 116 ASP A O 1
ATOM 914 N N . TYR A 1 117 ? 14.468 -0.847 -7.379 1.00 97.19 117 TYR A N 1
ATOM 915 C CA . TYR A 1 117 ? 13.419 -0.030 -6.784 1.00 97.19 117 TYR A CA 1
ATOM 916 C C . TYR A 1 117 ? 12.260 -0.876 -6.249 1.00 97.19 117 TYR A C 1
ATOM 918 O O . TYR A 1 117 ? 11.936 -0.798 -5.064 1.00 97.19 117 TYR A O 1
ATOM 926 N N . LEU A 1 118 ? 11.664 -1.723 -7.095 1.00 97.12 118 LEU A N 1
ATOM 927 C CA . LEU A 1 118 ? 10.521 -2.553 -6.710 1.00 97.12 118 LEU A CA 1
ATOM 928 C C . LEU A 1 118 ? 10.890 -3.585 -5.643 1.00 97.12 118 LEU A C 1
ATOM 930 O O . LEU A 1 118 ? 10.074 -3.878 -4.772 1.00 97.12 118 LEU A O 1
ATOM 934 N N . TYR A 1 119 ? 12.122 -4.095 -5.650 1.00 96.12 119 TYR A N 1
ATOM 935 C CA . TYR A 1 119 ? 12.606 -4.930 -4.555 1.00 96.12 119 TYR A CA 1
ATOM 936 C C . TYR A 1 119 ? 12.611 -4.158 -3.224 1.00 96.12 119 TYR A C 1
ATOM 938 O O . TYR A 1 119 ? 12.086 -4.648 -2.224 1.00 96.12 119 TYR A O 1
ATOM 946 N N . GLY A 1 120 ? 13.122 -2.922 -3.214 1.00 97.12 120 GLY A N 1
ATOM 947 C CA . GLY A 1 120 ? 13.072 -2.045 -2.039 1.00 97.12 120 GLY A CA 1
ATOM 948 C C . GLY A 1 120 ? 11.647 -1.793 -1.536 1.00 97.12 120 GLY A C 1
ATOM 949 O O . GLY A 1 120 ? 11.391 -1.947 -0.341 1.00 97.12 120 GLY A O 1
ATOM 950 N N . VAL A 1 121 ? 10.719 -1.498 -2.454 1.00 96.81 121 VAL A N 1
ATOM 951 C CA . VAL A 1 121 ? 9.282 -1.348 -2.166 1.00 96.81 121 VAL A CA 1
ATOM 952 C C . VAL A 1 121 ? 8.741 -2.601 -1.473 1.00 96.81 121 VAL A C 1
ATOM 954 O O . VAL A 1 121 ? 8.207 -2.517 -0.369 1.00 96.81 121 VAL A O 1
ATOM 957 N N . THR A 1 122 ? 8.965 -3.786 -2.055 1.00 96.31 122 THR A N 1
ATOM 958 C CA . THR A 1 122 ? 8.417 -5.031 -1.493 1.00 96.31 122 THR A CA 1
ATOM 959 C C . THR A 1 122 ? 8.906 -5.329 -0.075 1.00 96.31 122 THR A C 1
ATOM 961 O O . THR A 1 122 ? 8.115 -5.750 0.768 1.00 96.31 122 THR A O 1
ATOM 964 N N . LEU A 1 123 ? 10.184 -5.069 0.221 1.00 95.50 123 LEU A N 1
ATOM 965 C CA . LEU A 1 123 ? 10.744 -5.250 1.562 1.00 95.50 123 LEU A CA 1
ATOM 966 C C . LEU A 1 123 ? 10.147 -4.271 2.578 1.00 95.50 123 LEU A C 1
ATOM 968 O O . LEU A 1 123 ? 9.825 -4.666 3.700 1.00 95.50 123 LEU A O 1
ATOM 972 N N . GLN A 1 124 ? 10.019 -2.994 2.211 1.00 95.50 124 GLN A N 1
ATOM 973 C CA . GLN A 1 124 ? 9.456 -1.971 3.091 1.00 95.50 124 GLN A CA 1
ATOM 974 C C . GLN A 1 124 ? 7.992 -2.275 3.437 1.00 95.50 124 GLN A C 1
ATOM 976 O O . GLN A 1 124 ? 7.590 -2.192 4.602 1.00 95.50 124 GLN A O 1
ATOM 981 N N . ASP A 1 125 ? 7.207 -2.665 2.438 1.00 96.38 125 ASP A N 1
ATOM 982 C CA . ASP A 1 125 ? 5.781 -2.910 2.618 1.00 96.38 125 ASP A CA 1
ATOM 983 C C . ASP A 1 125 ? 5.509 -4.203 3.378 1.00 96.38 125 ASP A C 1
ATOM 985 O O . ASP A 1 125 ? 4.649 -4.213 4.256 1.00 96.38 125 ASP A O 1
ATOM 989 N N . ALA A 1 126 ? 6.288 -5.263 3.133 1.00 96.19 126 ALA A N 1
ATOM 990 C CA . ALA A 1 126 ? 6.193 -6.499 3.906 1.00 96.19 126 ALA A CA 1
ATOM 991 C C . ALA A 1 126 ? 6.406 -6.246 5.409 1.00 96.19 126 ALA A C 1
ATOM 993 O O . ALA A 1 126 ? 5.625 -6.719 6.233 1.00 96.19 126 ALA A O 1
ATOM 994 N N . ASN A 1 127 ? 7.410 -5.438 5.772 1.00 95.31 127 ASN A N 1
ATOM 995 C CA . ASN A 1 127 ? 7.661 -5.069 7.169 1.00 95.31 127 ASN A CA 1
ATOM 996 C C . ASN A 1 127 ? 6.500 -4.263 7.772 1.00 95.31 127 ASN A C 1
ATOM 998 O O . ASN A 1 127 ? 6.111 -4.485 8.920 1.00 95.31 127 ASN A O 1
ATOM 1002 N N . THR A 1 128 ? 5.930 -3.336 6.997 1.00 94.88 128 THR A N 1
ATOM 1003 C CA . THR A 1 128 ? 4.789 -2.526 7.447 1.00 94.88 128 THR A CA 1
ATOM 1004 C C . THR A 1 128 ? 3.555 -3.397 7.686 1.00 94.88 128 THR A C 1
ATOM 1006 O O . THR A 1 128 ? 2.942 -3.313 8.752 1.00 94.88 128 THR A O 1
ATOM 1009 N N . LEU A 1 129 ? 3.226 -4.283 6.740 1.00 96.12 129 LEU A N 1
ATOM 1010 C CA . LEU A 1 129 ? 2.089 -5.200 6.847 1.00 96.12 129 LEU A CA 1
ATOM 1011 C C . LEU A 1 129 ? 2.255 -6.197 7.991 1.00 96.12 129 LEU A C 1
ATOM 1013 O O . LEU A 1 129 ? 1.292 -6.437 8.719 1.00 96.12 129 LEU A O 1
ATOM 1017 N N . GLN A 1 130 ? 3.467 -6.716 8.206 1.00 94.50 130 GLN A N 1
ATOM 1018 C CA . GLN A 1 130 ? 3.760 -7.555 9.366 1.00 94.50 130 GLN A CA 1
ATOM 1019 C C . GLN A 1 130 ? 3.469 -6.801 10.669 1.00 94.50 130 GLN A C 1
ATOM 1021 O O . GLN A 1 130 ? 2.774 -7.321 11.540 1.00 94.50 130 GLN A O 1
ATOM 1026 N N . SER A 1 131 ? 3.944 -5.560 10.797 1.00 92.31 131 SER A N 1
ATOM 1027 C CA . SER A 1 131 ? 3.724 -4.776 12.014 1.00 92.31 131 SER A CA 1
ATOM 1028 C C . SER A 1 131 ? 2.243 -4.441 12.242 1.00 92.31 131 SER A C 1
ATOM 1030 O O . SER A 1 131 ? 1.785 -4.394 13.383 1.00 92.31 131 SER A O 1
ATOM 1032 N N . VAL A 1 132 ? 1.462 -4.239 11.176 1.00 94.12 132 VAL A N 1
ATOM 1033 C CA . VAL A 1 132 ? 0.000 -4.088 11.275 1.00 94.12 132 VAL A CA 1
ATOM 1034 C C . VAL A 1 132 ? -0.664 -5.388 11.745 1.00 94.12 132 VAL A C 1
ATOM 1036 O O . VAL A 1 132 ? -1.525 -5.354 12.626 1.00 94.12 132 VAL A O 1
ATOM 1039 N N . ALA A 1 133 ? -0.250 -6.541 11.214 1.00 92.44 133 ALA A N 1
ATOM 1040 C CA . ALA A 1 133 ? -0.759 -7.844 11.640 1.00 92.44 133 ALA A CA 1
ATOM 1041 C C . ALA A 1 133 ? -0.468 -8.129 13.126 1.00 92.44 133 ALA A C 1
ATOM 1043 O O . ALA A 1 133 ? -1.344 -8.613 13.848 1.00 92.44 133 ALA A O 1
ATOM 1044 N N . GLU A 1 134 ? 0.727 -7.777 13.605 1.00 91.06 134 GLU A N 1
ATOM 1045 C CA . GLU A 1 134 ? 1.103 -7.862 15.022 1.00 91.06 134 GLU A CA 1
ATOM 1046 C C . GLU A 1 134 ? 0.194 -6.982 15.894 1.00 91.06 134 GLU A C 1
ATOM 1048 O O . GLU A 1 134 ? -0.346 -7.450 16.898 1.00 91.06 134 GLU A O 1
ATOM 1053 N N . GLN A 1 135 ? -0.081 -5.747 15.466 1.00 90.00 135 GLN A N 1
ATOM 1054 C CA . GLN A 1 135 ? -0.977 -4.8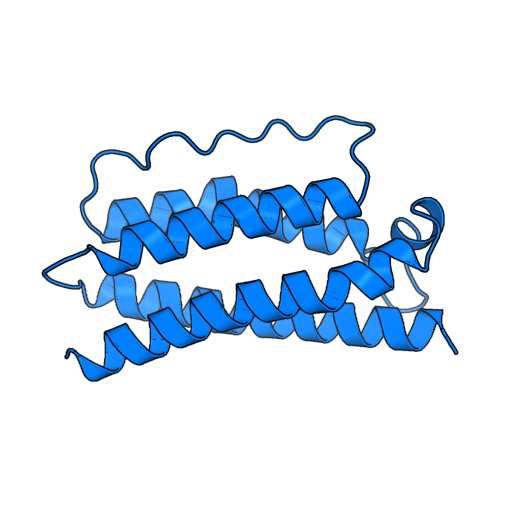42 16.188 1.00 90.00 135 GLN A CA 1
ATOM 1055 C C . GLN A 1 135 ? -2.421 -5.370 16.250 1.00 90.00 135 GLN A C 1
ATOM 1057 O O . GLN A 1 135 ? -3.069 -5.278 17.295 1.00 90.00 135 GLN A O 1
ATOM 1062 N N . PHE A 1 136 ? -2.933 -5.987 15.178 1.00 90.31 136 PHE A N 1
ATOM 1063 C CA . PHE A 1 136 ? -4.234 -6.667 15.227 1.00 90.31 136 PHE A CA 1
ATOM 1064 C C . PHE A 1 136 ? -4.272 -7.788 16.265 1.00 90.31 136 PHE A C 1
ATOM 1066 O O . PHE A 1 136 ? -5.303 -7.987 16.913 1.00 90.31 136 PHE A O 1
ATOM 1073 N N . TYR A 1 137 ? -3.181 -8.542 16.407 1.00 87.25 137 TYR A N 1
ATOM 1074 C CA . TYR A 1 137 ? -3.098 -9.624 17.381 1.00 87.25 137 TYR A CA 1
ATOM 1075 C C . TYR A 1 137 ? -3.172 -9.086 18.816 1.00 87.25 137 TYR A C 1
ATOM 1077 O O . TYR A 1 137 ? -3.956 -9.597 19.616 1.00 87.25 137 TYR A O 1
ATOM 1085 N N . GLU A 1 138 ? -2.444 -8.008 19.112 1.00 86.56 138 GLU A N 1
ATOM 1086 C CA . GLU A 1 138 ? -2.470 -7.337 20.419 1.00 86.56 138 GLU A CA 1
ATOM 1087 C C . GLU A 1 138 ? -3.855 -6.770 20.764 1.00 86.56 138 GLU A C 1
ATOM 1089 O O . GLU A 1 138 ? -4.327 -6.906 21.888 1.00 86.56 138 GLU A O 1
ATOM 1094 N N . MET A 1 139 ? -4.565 -6.195 19.789 1.00 84.06 139 MET A N 1
ATOM 1095 C CA . MET A 1 139 ? -5.905 -5.631 20.012 1.00 84.06 139 MET A CA 1
ATOM 1096 C C . MET A 1 139 ? -6.985 -6.684 20.311 1.00 84.06 139 MET A C 1
ATOM 1098 O O . MET A 1 139 ? -8.086 -6.329 20.749 1.00 84.06 139 MET A O 1
ATOM 1102 N N . ARG A 1 140 ? -6.710 -7.964 20.029 1.00 74.50 140 ARG A N 1
ATOM 1103 C CA . ARG A 1 140 ? -7.628 -9.089 20.268 1.00 74.50 140 ARG A CA 1
ATOM 1104 C C . ARG A 1 140 ? -7.358 -9.829 21.580 1.00 74.50 140 ARG A C 1
ATOM 1106 O O . ARG A 1 140 ? -8.240 -10.584 21.995 1.00 74.50 140 ARG A O 1
ATOM 1113 N N . SER A 1 141 ? -6.175 -9.659 22.177 1.00 70.31 141 SER A N 1
ATOM 1114 C CA . SER A 1 141 ? -5.796 -10.239 23.477 1.00 70.31 141 SER A CA 1
ATOM 1115 C C . SER A 1 141 ? -6.322 -9.428 24.655 1.00 70.31 141 SER A C 1
ATOM 1117 O O . SER A 1 141 ? -6.735 -10.066 25.648 1.00 70.31 141 SER A O 1
#